Protein AF-A0A3C1RZP0-F1 (afdb_monomer_lite)

Sequence (61 aa):
MSTIINYENEVANQAQIRRATTEFINIVNDLWYDKSIELVLFRNPLVDKSASEVLNLISYA

Radius of gyration: 14.89 Å; chains: 1; bounding box: 32×13×49 Å

Secondary structure (DSSP, 8-state):
---HHHHHHHHHHHHHH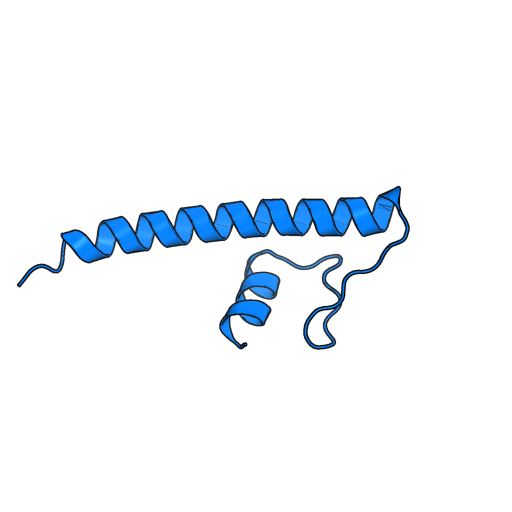HHHHHHHHHHHHHHHHHH----EETTEE-TT--HHHHHHHHHT-

Foldseek 3Di:
DPVPVVVVVVVVVVVVLLVVLVVVLVVQVCCCVVVVDWDAQPNRTSHPDDSVRVVVSVVVD

pLDDT: mean 87.81, std 11.98, range [46.78, 96.69]

Structure (mmCIF, N/CA/C/O backbone):
data_AF-A0A3C1RZP0-F1
#
_entry.id   AF-A0A3C1RZP0-F1
#
loop_
_atom_site.group_PDB
_atom_site.id
_atom_site.type_symbol
_atom_site.label_atom_id
_atom_site.label_alt_id
_atom_site.label_comp_id
_atom_site.label_asym_id
_atom_site.label_entity_id
_atom_site.label_seq_id
_atom_site.pdbx_PDB_ins_code
_atom_site.Cartn_x
_atom_site.Cartn_y
_atom_site.Cartn_z
_atom_site.occupancy
_atom_site.B_iso_or_equiv
_atom_site.auth_seq_id
_atom_site.auth_comp_id
_atom_site.auth_asym_id
_atom_site.auth_atom_id
_atom_site.pdbx_PDB_model_num
ATOM 1 N N . MET A 1 1 ? 14.877 3.537 -34.087 1.00 46.78 1 MET A N 1
ATOM 2 C CA . MET A 1 1 ? 15.398 2.485 -33.193 1.00 46.78 1 MET A CA 1
ATOM 3 C C . MET A 1 1 ? 16.049 3.181 -32.005 1.00 46.78 1 MET A C 1
ATOM 5 O O . MET A 1 1 ? 17.170 3.644 -32.141 1.00 46.78 1 MET A O 1
ATOM 9 N N . SER A 1 2 ? 15.318 3.325 -30.895 1.00 47.50 2 SER A N 1
ATOM 10 C CA . SER A 1 2 ? 15.800 3.958 -29.651 1.00 47.50 2 SER A CA 1
ATOM 11 C C . SER A 1 2 ? 15.185 3.239 -28.444 1.00 47.50 2 SER A C 1
ATOM 13 O O . SER A 1 2 ? 14.486 3.835 -27.637 1.00 47.50 2 SER A O 1
ATOM 15 N N . THR A 1 3 ? 15.354 1.920 -28.365 1.00 58.12 3 THR A N 1
ATOM 16 C CA . THR A 1 3 ? 14.752 1.074 -27.316 1.00 58.12 3 THR A CA 1
ATOM 17 C C . THR A 1 3 ? 15.464 1.190 -25.962 1.00 58.12 3 THR A C 1
ATOM 19 O O . THR A 1 3 ? 14.848 0.958 -24.930 1.00 58.12 3 THR A O 1
ATOM 22 N N . ILE A 1 4 ? 16.734 1.607 -25.945 1.00 59.41 4 ILE A N 1
ATOM 23 C CA . ILE A 1 4 ? 17.573 1.648 -24.732 1.00 59.41 4 ILE A CA 1
ATOM 24 C C . ILE A 1 4 ? 17.202 2.823 -23.812 1.00 59.41 4 ILE A C 1
ATOM 26 O O . ILE A 1 4 ? 17.133 2.652 -22.601 1.00 59.41 4 ILE A O 1
ATOM 30 N N . ILE A 1 5 ? 16.870 3.989 -24.383 1.00 58.12 5 ILE A N 1
ATOM 31 C CA . ILE A 1 5 ? 16.491 5.192 -23.616 1.00 58.12 5 ILE A CA 1
ATOM 32 C C . ILE A 1 5 ? 15.159 4.975 -22.874 1.00 58.12 5 ILE A C 1
ATOM 34 O O . ILE A 1 5 ? 14.895 5.622 -21.868 1.00 58.12 5 ILE A O 1
ATOM 38 N N . ASN A 1 6 ? 14.310 4.056 -23.343 1.00 75.25 6 ASN A N 1
ATOM 39 C CA . ASN A 1 6 ? 13.007 3.812 -22.728 1.00 75.25 6 ASN A CA 1
ATOM 40 C C . ASN A 1 6 ? 13.090 2.827 -21.548 1.00 75.25 6 ASN A C 1
ATOM 42 O O . ASN A 1 6 ? 12.471 3.055 -20.516 1.00 75.25 6 ASN A O 1
ATOM 46 N N . TYR A 1 7 ? 13.919 1.783 -21.653 1.00 81.56 7 TYR A N 1
ATOM 47 C CA . TYR A 1 7 ? 13.997 0.736 -20.627 1.00 81.56 7 TYR A CA 1
ATOM 48 C C . TYR A 1 7 ? 14.549 1.235 -19.283 1.00 81.56 7 TYR A C 1
ATOM 50 O O . TYR A 1 7 ? 13.959 0.971 -18.239 1.00 81.56 7 TYR A O 1
ATOM 58 N N . GLU A 1 8 ? 15.658 1.982 -19.280 1.00 85.75 8 GLU A N 1
ATOM 59 C CA . GLU A 1 8 ? 16.233 2.498 -18.025 1.00 85.75 8 GLU A CA 1
ATOM 60 C C . GLU A 1 8 ? 15.278 3.467 -17.317 1.00 85.75 8 GLU A C 1
ATOM 62 O O . GLU A 1 8 ? 15.129 3.421 -16.094 1.00 85.75 8 GLU A O 1
ATOM 67 N N . ASN A 1 9 ? 14.570 4.287 -18.096 1.00 88.00 9 ASN A N 1
ATOM 68 C CA . ASN A 1 9 ? 13.549 5.195 -17.587 1.00 88.00 9 ASN A CA 1
ATOM 69 C C . ASN A 1 9 ? 12.339 4.437 -17.019 1.00 88.00 9 ASN A C 1
ATOM 71 O O . ASN A 1 9 ? 11.841 4.794 -15.952 1.00 88.00 9 ASN A O 1
ATOM 75 N N . GLU A 1 10 ? 11.883 3.367 -17.674 1.00 86.19 10 GLU A N 1
ATOM 76 C CA . GLU A 1 10 ? 10.817 2.503 -17.153 1.00 86.19 10 GLU A CA 1
ATOM 77 C C . GLU A 1 10 ? 11.222 1.825 -15.839 1.00 86.19 10 GLU A C 1
ATOM 79 O O . GLU A 1 10 ? 10.440 1.818 -14.886 1.00 86.19 10 GLU A O 1
ATOM 84 N N . VAL A 1 11 ? 12.451 1.310 -15.743 1.00 88.56 11 VAL A N 1
ATOM 85 C CA . VAL A 1 11 ? 12.971 0.692 -14.513 1.00 88.56 11 VAL A CA 1
ATOM 86 C C . VAL A 1 11 ? 13.060 1.717 -13.378 1.00 88.56 11 VAL A C 1
ATOM 88 O O . VAL A 1 11 ? 12.634 1.430 -12.255 1.00 88.56 11 VAL A O 1
ATOM 91 N N . ALA A 1 12 ? 13.559 2.923 -13.660 1.00 90.75 12 ALA A N 1
ATOM 92 C CA . ALA A 1 12 ? 13.623 4.005 -12.681 1.00 90.75 12 ALA A CA 1
ATOM 93 C C . ALA A 1 12 ? 12.222 4.425 -12.200 1.00 90.75 12 ALA A C 1
ATOM 95 O O . ALA A 1 12 ? 11.995 4.536 -10.992 1.00 90.75 12 ALA A O 1
ATOM 96 N N . ASN A 1 13 ? 11.263 4.565 -13.120 1.00 90.75 13 ASN A N 1
ATOM 97 C CA . ASN A 1 13 ? 9.872 4.879 -12.796 1.00 90.75 13 ASN A CA 1
ATOM 98 C C . ASN A 1 13 ? 9.229 3.792 -11.931 1.00 90.75 13 ASN A C 1
ATOM 100 O O . ASN A 1 13 ? 8.604 4.104 -10.920 1.00 90.75 13 ASN A O 1
ATOM 104 N N . GLN A 1 14 ? 9.418 2.513 -12.262 1.00 88.19 14 GLN A N 1
ATOM 105 C CA . GLN A 1 14 ? 8.902 1.415 -11.442 1.00 88.19 14 GLN A CA 1
ATOM 106 C C . GLN A 1 14 ? 9.512 1.410 -10.037 1.00 88.19 14 GLN A C 1
ATOM 108 O O . GLN A 1 14 ? 8.803 1.169 -9.060 1.00 88.19 14 GLN A O 1
ATOM 113 N N . ALA A 1 15 ? 10.812 1.689 -9.912 1.00 91.62 15 ALA A N 1
ATOM 114 C CA . ALA A 1 15 ? 11.468 1.790 -8.613 1.00 91.62 15 ALA A CA 1
ATOM 115 C C . ALA A 1 15 ? 10.907 2.957 -7.786 1.00 91.62 15 ALA A C 1
ATOM 117 O O . ALA A 1 15 ? 10.642 2.791 -6.594 1.00 91.62 15 ALA A O 1
ATOM 118 N N . GLN A 1 16 ? 10.681 4.114 -8.413 1.00 94.12 16 GLN A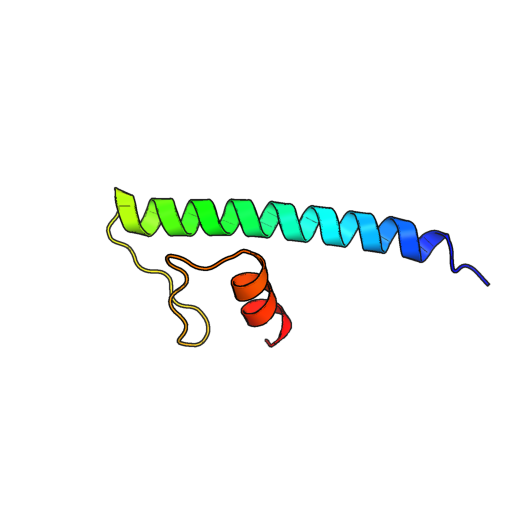 N 1
ATOM 119 C CA . GLN A 1 16 ? 10.076 5.275 -7.765 1.00 94.12 16 GLN A CA 1
ATOM 120 C C . GLN A 1 16 ? 8.636 4.995 -7.324 1.00 94.12 16 GLN A C 1
ATOM 122 O O . GLN A 1 16 ? 8.292 5.275 -6.178 1.00 94.12 16 GLN A O 1
ATOM 127 N N . ILE A 1 17 ? 7.822 4.387 -8.191 1.00 92.25 17 ILE A N 1
ATOM 128 C CA . ILE A 1 17 ? 6.440 4.004 -7.883 1.00 92.25 17 ILE A CA 1
ATOM 129 C C . ILE A 1 17 ? 6.413 3.055 -6.684 1.00 92.25 17 ILE A C 1
ATOM 131 O O . ILE A 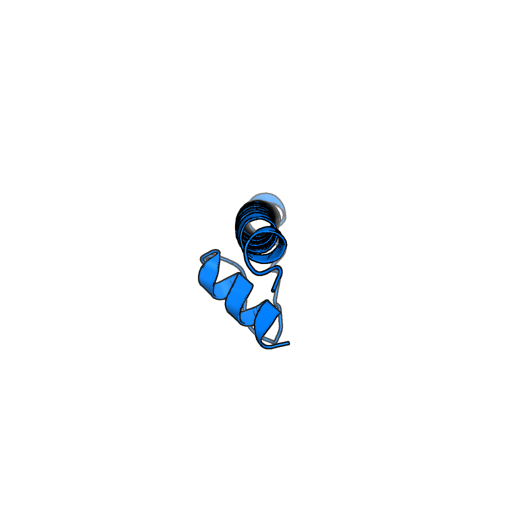1 17 ? 5.708 3.323 -5.717 1.00 92.25 17 ILE A O 1
ATOM 135 N N . ARG A 1 18 ? 7.239 2.000 -6.686 1.00 91.00 18 ARG A N 1
ATOM 136 C CA . ARG A 1 18 ? 7.317 1.047 -5.564 1.00 91.00 18 ARG A CA 1
ATOM 137 C C . ARG A 1 18 ? 7.679 1.729 -4.245 1.00 91.00 18 ARG A C 1
ATOM 139 O O . ARG A 1 18 ? 7.095 1.393 -3.221 1.00 91.00 18 ARG A O 1
ATOM 146 N N . ARG A 1 19 ? 8.616 2.684 -4.258 1.00 93.88 19 ARG A N 1
ATOM 147 C CA . ARG A 1 19 ? 8.985 3.460 -3.059 1.00 93.88 19 ARG A CA 1
ATOM 148 C C . ARG A 1 19 ? 7.823 4.315 -2.562 1.00 93.88 19 ARG A C 1
ATOM 150 O O . ARG A 1 19 ? 7.481 4.227 -1.388 1.00 93.88 19 ARG A O 1
ATOM 157 N N . ALA A 1 20 ? 7.184 5.062 -3.461 1.00 94.88 20 ALA A N 1
ATOM 158 C CA . ALA A 1 20 ? 6.033 5.895 -3.129 1.00 94.88 20 ALA A CA 1
ATOM 159 C C . ALA A 1 20 ? 4.862 5.065 -2.574 1.00 94.88 20 ALA A C 1
ATOM 161 O O . ALA A 1 20 ? 4.203 5.485 -1.628 1.00 94.88 20 ALA A O 1
ATOM 162 N N . THR A 1 21 ? 4.625 3.860 -3.103 1.00 94.25 21 THR A N 1
ATOM 163 C CA . THR A 1 21 ? 3.603 2.950 -2.568 1.00 94.25 21 THR A CA 1
ATOM 164 C C . THR A 1 21 ? 3.928 2.484 -1.152 1.00 94.25 21 THR A C 1
ATOM 166 O O . THR A 1 21 ? 3.032 2.435 -0.315 1.00 94.25 21 THR A O 1
ATOM 169 N N . THR A 1 22 ? 5.188 2.159 -0.858 1.00 94.38 22 THR A N 1
ATOM 170 C CA . THR A 1 22 ? 5.596 1.781 0.504 1.00 94.38 22 THR A CA 1
ATOM 171 C C . THR A 1 22 ? 5.393 2.934 1.486 1.00 94.38 22 THR A C 1
ATOM 173 O O . THR A 1 22 ? 4.851 2.723 2.567 1.00 94.38 22 THR A O 1
ATOM 176 N N . GLU A 1 23 ? 5.773 4.157 1.108 1.00 95.88 23 GLU A N 1
ATOM 177 C CA . GLU A 1 23 ? 5.527 5.350 1.930 1.00 95.88 23 GLU A CA 1
ATOM 178 C C . GLU A 1 23 ? 4.030 5.586 2.151 1.00 95.88 23 GLU A C 1
ATOM 180 O O . GLU A 1 23 ? 3.598 5.840 3.272 1.00 95.88 23 GLU A O 1
ATOM 185 N N . PHE A 1 24 ? 3.223 5.425 1.104 1.00 95.19 24 PHE A N 1
ATOM 186 C CA . PHE A 1 24 ? 1.773 5.522 1.199 1.00 95.19 24 PHE A CA 1
ATOM 187 C C . PHE A 1 24 ? 1.171 4.484 2.159 1.00 95.19 24 PHE A C 1
ATOM 189 O O . PHE A 1 24 ? 0.324 4.837 2.976 1.00 95.19 24 PHE A O 1
ATOM 196 N N . ILE A 1 25 ? 1.630 3.228 2.119 1.00 94.75 25 ILE A N 1
ATOM 197 C CA . ILE A 1 25 ? 1.185 2.183 3.057 1.00 94.75 25 ILE A CA 1
ATOM 198 C C . ILE A 1 25 ? 1.549 2.541 4.498 1.00 94.75 25 ILE A C 1
ATOM 200 O O . ILE A 1 25 ? 0.725 2.361 5.391 1.00 94.75 25 ILE A O 1
ATOM 204 N N . ASN A 1 26 ? 2.743 3.089 4.736 1.00 95.19 26 ASN A N 1
ATOM 205 C CA . ASN A 1 26 ? 3.130 3.540 6.073 1.00 95.19 26 ASN A CA 1
ATOM 206 C C . ASN A 1 26 ? 2.186 4.634 6.584 1.00 95.19 26 ASN A C 1
ATOM 208 O O . ASN A 1 26 ? 1.694 4.525 7.698 1.00 95.19 26 ASN A O 1
ATOM 212 N N . ILE A 1 27 ? 1.838 5.616 5.746 1.00 95.94 27 ILE A N 1
ATOM 213 C CA . ILE A 1 27 ? 0.866 6.658 6.110 1.00 95.94 27 ILE A CA 1
ATOM 214 C C . ILE A 1 27 ? -0.500 6.046 6.447 1.00 95.94 27 ILE A C 1
ATOM 216 O O . ILE A 1 27 ? -1.126 6.445 7.425 1.00 95.94 27 ILE A O 1
ATOM 220 N N . VAL A 1 28 ? -0.976 5.078 5.655 1.00 95.62 28 VAL A N 1
ATOM 221 C CA . VAL A 1 28 ? -2.238 4.373 5.938 1.00 95.62 28 VAL A CA 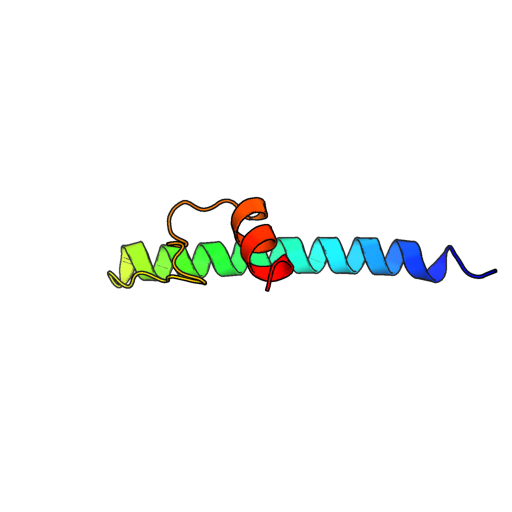1
ATOM 222 C C . VAL A 1 28 ? -2.179 3.672 7.296 1.00 95.62 28 VAL A C 1
ATOM 224 O O . VAL A 1 28 ? -3.130 3.768 8.071 1.00 95.62 28 VAL A O 1
ATOM 227 N N . ASN A 1 29 ? -1.063 3.010 7.603 1.00 94.38 29 ASN A N 1
ATOM 228 C CA . ASN A 1 29 ? -0.865 2.351 8.888 1.00 94.38 29 ASN A CA 1
ATOM 229 C C . ASN A 1 29 ? -0.847 3.369 10.036 1.00 94.38 29 ASN A C 1
ATOM 231 O O . ASN A 1 29 ? -1.583 3.190 11.002 1.00 94.38 29 ASN A O 1
ATOM 235 N N . ASP A 1 30 ? -0.099 4.466 9.910 1.00 96.12 30 ASP A N 1
ATOM 236 C CA . ASP A 1 30 ? -0.040 5.527 10.923 1.00 96.12 30 ASP A CA 1
ATOM 237 C C . ASP A 1 30 ? -1.436 6.111 11.201 1.00 96.12 30 ASP A C 1
ATOM 239 O O . ASP A 1 30 ? -1.831 6.315 12.349 1.00 96.12 30 ASP A O 1
ATOM 243 N N . LEU A 1 31 ? -2.237 6.338 10.155 1.00 96.44 31 LEU A N 1
ATOM 244 C CA . LEU A 1 31 ? -3.620 6.799 10.297 1.00 96.44 31 LEU A CA 1
ATOM 245 C C . LEU A 1 31 ? -4.489 5.796 11.066 1.00 96.44 31 LEU A C 1
ATOM 247 O 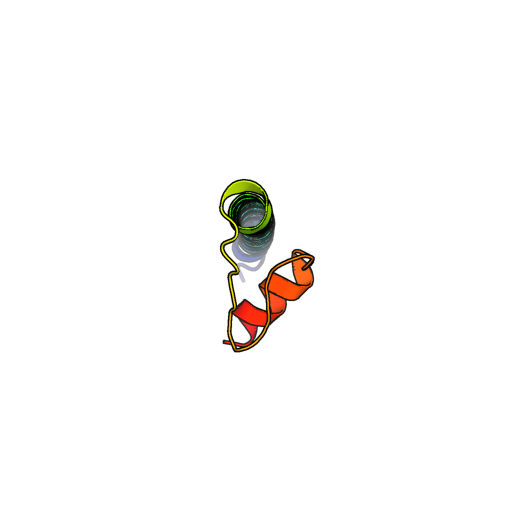O . LEU A 1 31 ? -5.264 6.203 11.939 1.00 96.44 31 LEU A O 1
ATOM 251 N N . TRP A 1 32 ? -4.355 4.503 10.770 1.00 96.56 32 TRP A N 1
ATOM 252 C CA . TRP A 1 32 ? -5.152 3.459 11.407 1.00 96.56 32 TRP A CA 1
ATOM 253 C C . TRP A 1 32 ? -4.756 3.256 12.875 1.00 96.56 32 TRP A C 1
ATOM 255 O O . TRP A 1 32 ? -5.623 3.296 13.749 1.00 96.56 32 TRP A O 1
ATOM 265 N N . TYR A 1 33 ? -3.456 3.109 13.158 1.00 93.88 33 TYR A N 1
ATOM 266 C CA . TYR A 1 33 ? -2.945 2.824 14.502 1.00 93.88 33 TYR A CA 1
ATOM 267 C C . TYR A 1 33 ? -2.987 4.048 15.428 1.00 93.88 33 TYR A C 1
ATOM 269 O O . TYR A 1 33 ? -3.465 3.929 16.556 1.00 93.88 33 TYR A O 1
ATOM 277 N N . ASP A 1 34 ? -2.549 5.226 14.969 1.00 96.69 34 ASP A N 1
ATOM 278 C CA . ASP A 1 34 ? -2.408 6.395 15.852 1.00 96.69 34 ASP A CA 1
ATOM 279 C C . ASP A 1 34 ? -3.671 7.248 15.922 1.00 96.69 34 ASP A C 1
ATOM 281 O O . ASP A 1 34 ? -3.914 7.939 16.915 1.00 96.69 34 ASP A O 1
ATOM 285 N N . LYS A 1 35 ? -4.457 7.271 14.840 1.00 96.00 35 LYS A N 1
ATOM 286 C CA . LYS A 1 35 ? -5.593 8.196 14.705 1.00 96.00 35 LYS A CA 1
ATOM 287 C C . LYS A 1 35 ? -6.942 7.497 14.604 1.00 96.00 35 LYS A C 1
ATOM 289 O O . LYS A 1 35 ? -7.954 8.193 14.590 1.00 96.00 35 LYS A O 1
ATOM 294 N N . SER A 1 36 ? -6.976 6.161 14.563 1.00 95.25 36 SER A N 1
ATOM 295 C CA . SER A 1 36 ? -8.207 5.387 14.340 1.00 95.25 36 SER A CA 1
ATOM 296 C C . SER A 1 36 ? -8.955 5.826 13.070 1.00 95.25 36 SER A C 1
ATOM 298 O O . SER A 1 36 ? -10.185 5.829 13.030 1.00 95.25 36 SER A O 1
ATOM 300 N N . ILE A 1 37 ? -8.210 6.236 12.036 1.00 95.81 37 ILE A N 1
ATOM 301 C CA . ILE A 1 37 ? -8.744 6.641 10.734 1.00 95.81 37 ILE A CA 1
ATOM 302 C C . ILE A 1 37 ? -8.500 5.505 9.743 1.00 95.81 37 ILE A C 1
ATOM 304 O O . ILE A 1 37 ? -7.359 5.139 9.473 1.00 95.81 37 ILE A O 1
ATOM 308 N N . GLU A 1 38 ? -9.573 4.979 9.161 1.00 94.75 38 GLU A N 1
ATOM 309 C CA . GLU A 1 38 ? -9.500 3.967 8.110 1.00 94.75 38 GLU A CA 1
ATOM 310 C C . GLU A 1 38 ? -9.556 4.613 6.723 1.00 94.75 38 GLU A C 1
ATOM 312 O O . GLU A 1 38 ? -10.432 5.432 6.436 1.00 94.75 38 GLU A O 1
ATOM 317 N N . LEU A 1 39 ? -8.630 4.219 5.845 1.00 94.19 39 LEU A N 1
ATOM 318 C CA . LEU A 1 39 ? -8.606 4.666 4.458 1.00 94.19 39 LEU A CA 1
ATOM 319 C C . LEU A 1 39 ? -9.102 3.554 3.528 1.00 94.19 39 LEU A C 1
ATOM 321 O O . LEU A 1 39 ? -8.616 2.422 3.567 1.00 94.19 39 LEU A O 1
ATOM 325 N N . VAL A 1 40 ? -10.072 3.892 2.677 1.00 92.88 40 VAL A N 1
ATOM 326 C CA . VAL A 1 40 ? -10.737 2.960 1.758 1.00 92.88 40 VAL A CA 1
ATOM 327 C C . VAL A 1 40 ? -10.670 3.525 0.339 1.00 92.88 40 VAL A C 1
ATOM 329 O O . VAL A 1 40 ? -11.176 4.618 0.085 1.00 92.88 40 VAL A O 1
ATOM 332 N N . LEU A 1 41 ? -10.091 2.775 -0.603 1.00 91.25 41 LEU A N 1
ATOM 333 C CA . LEU A 1 41 ? -10.076 3.113 -2.035 1.00 91.25 41 LEU A CA 1
ATOM 334 C C . LE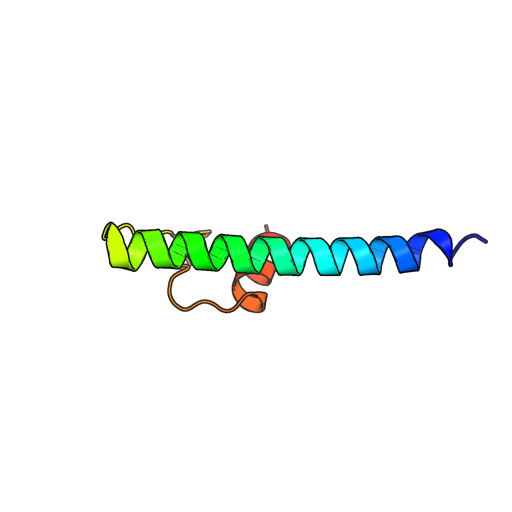U A 1 41 ? -10.903 2.103 -2.824 1.00 91.25 41 LEU A C 1
ATOM 336 O O . LEU A 1 41 ? -10.734 0.898 -2.676 1.00 91.25 41 LEU A O 1
ATOM 340 N N . PHE A 1 42 ? -11.808 2.582 -3.679 1.00 89.62 42 PHE A N 1
ATOM 341 C CA . PHE A 1 42 ? -12.645 1.723 -4.533 1.00 89.62 42 PHE A CA 1
ATOM 342 C C . PHE A 1 42 ? -13.382 0.609 -3.768 1.00 89.62 42 PHE A C 1
ATOM 344 O O . PHE A 1 42 ? -13.521 -0.502 -4.267 1.00 89.62 42 PHE A O 1
ATOM 351 N N . ARG A 1 43 ? -13.864 0.906 -2.550 1.00 90.12 43 ARG A N 1
ATOM 352 C CA . ARG A 1 43 ? -14.484 -0.062 -1.616 1.00 90.12 43 ARG A CA 1
ATOM 353 C C . ARG A 1 43 ? -13.533 -1.147 -1.081 1.00 90.12 43 ARG A C 1
ATOM 355 O O . ARG A 1 43 ? -14.003 -2.147 -0.550 1.00 90.12 43 ARG A O 1
ATOM 362 N N . ASN A 1 44 ? -12.223 -0.942 -1.183 1.00 91.38 44 ASN A N 1
ATOM 363 C CA . ASN A 1 44 ? -11.197 -1.802 -0.605 1.00 91.38 44 ASN A CA 1
ATOM 364 C C . ASN A 1 44 ? -10.511 -1.064 0.555 1.00 91.38 44 ASN A C 1
ATOM 366 O O . ASN A 1 44 ? -9.890 -0.021 0.318 1.00 91.38 44 ASN A O 1
ATOM 370 N N . PRO A 1 45 ? -10.619 -1.565 1.796 1.00 93.38 45 PRO A N 1
ATOM 371 C CA . PRO A 1 45 ? -9.793 -1.102 2.903 1.00 93.38 45 PRO A CA 1
ATOM 372 C C . PRO A 1 45 ? -8.313 -1.275 2.576 1.00 93.38 45 PRO A C 1
ATOM 374 O O . PRO A 1 45 ? -7.913 -2.302 2.020 1.00 93.38 45 PRO A O 1
ATOM 377 N N . LEU A 1 46 ? -7.514 -0.262 2.903 1.00 94.38 46 LEU A N 1
ATOM 378 C CA . LEU A 1 46 ? -6.078 -0.265 2.617 1.00 94.38 46 LEU A CA 1
ATOM 379 C C . LEU A 1 46 ? -5.214 -0.722 3.792 1.00 94.38 46 LEU A C 1
ATOM 381 O O . LEU A 1 46 ? -4.008 -0.885 3.625 1.00 94.38 46 LEU A O 1
ATOM 385 N N . VAL A 1 47 ? -5.817 -0.935 4.963 1.00 93.06 47 VAL A N 1
ATOM 386 C CA . VAL A 1 47 ? -5.126 -1.527 6.110 1.00 93.06 47 VAL A CA 1
ATOM 387 C C . VAL A 1 47 ? -4.691 -2.955 5.771 1.00 93.06 47 VAL A C 1
ATOM 389 O O . VAL A 1 47 ? -5.427 -3.686 5.108 1.00 93.06 47 VAL A O 1
ATOM 392 N N . ASP A 1 48 ? -3.492 -3.339 6.209 1.00 90.25 48 ASP A N 1
ATOM 393 C CA . ASP A 1 48 ? -2.925 -4.681 5.989 1.00 90.25 48 ASP A CA 1
ATOM 394 C C . ASP A 1 48 ? -2.814 -5.089 4.500 1.00 90.25 48 ASP A C 1
ATOM 396 O O . ASP A 1 48 ? -2.867 -6.265 4.138 1.00 90.25 48 ASP A O 1
ATOM 400 N N . LYS A 1 49 ? -2.672 -4.107 3.597 1.00 92.19 49 LYS A N 1
ATOM 401 C CA . LYS A 1 49 ? -2.458 -4.344 2.162 1.00 92.19 49 LYS A CA 1
ATOM 402 C C . LYS A 1 49 ? -0.992 -4.259 1.775 1.00 92.19 49 LYS A C 1
ATOM 404 O O . LYS A 1 49 ? -0.275 -3.333 2.150 1.00 92.19 49 LYS A O 1
ATOM 409 N N . SER A 1 50 ? -0.554 -5.209 0.952 1.00 91.62 50 SER A N 1
ATOM 410 C CA . SER A 1 50 ? 0.779 -5.182 0.353 1.00 91.62 50 SER A CA 1
ATOM 411 C C . SER A 1 50 ? 0.897 -4.102 -0.729 1.00 91.62 50 SER A C 1
ATOM 413 O O . SER A 1 50 ? -0.087 -3.707 -1.358 1.00 91.62 50 SER A O 1
ATOM 415 N N . ALA A 1 51 ? 2.129 -3.672 -1.023 1.00 89.75 51 ALA A N 1
ATOM 416 C CA . ALA A 1 51 ? 2.399 -2.699 -2.088 1.00 89.75 51 ALA A CA 1
ATOM 417 C C . ALA A 1 51 ? 1.829 -3.132 -3.447 1.00 89.75 51 ALA A C 1
ATOM 419 O O . ALA A 1 51 ? 1.294 -2.309 -4.183 1.00 89.75 51 ALA A O 1
ATOM 420 N N . SER A 1 52 ? 1.888 -4.427 -3.766 1.00 90.56 52 SER A N 1
ATOM 421 C CA . SER A 1 52 ? 1.328 -4.965 -5.009 1.00 90.56 52 SER A CA 1
ATOM 422 C C . SER A 1 52 ? -0.197 -4.861 -5.058 1.00 90.56 52 SER A C 1
ATOM 424 O O . SER A 1 52 ? -0.744 -4.523 -6.102 1.00 90.56 52 SER A O 1
ATOM 426 N N . GLU A 1 53 ? -0.895 -5.128 -3.950 1.00 91.69 53 GLU A N 1
ATOM 427 C CA . GLU A 1 53 ? -2.357 -4.992 -3.890 1.00 91.69 53 GLU A CA 1
ATOM 428 C C . GLU A 1 53 ? -2.786 -3.536 -4.052 1.00 91.69 53 GLU A C 1
ATOM 430 O O . GLU A 1 53 ? -3.671 -3.246 -4.853 1.00 91.69 53 GLU A O 1
ATOM 435 N N . VAL A 1 54 ? -2.121 -2.617 -3.347 1.00 91.75 54 VAL A N 1
ATOM 436 C CA . VAL A 1 54 ? -2.387 -1.178 -3.467 1.00 91.75 54 VAL A CA 1
ATOM 437 C C . VAL A 1 54 ? -2.120 -0.692 -4.892 1.00 91.75 54 VAL A C 1
ATOM 439 O O . VAL A 1 54 ? -2.944 0.020 -5.462 1.00 91.75 54 VAL A O 1
ATOM 442 N N . LEU A 1 55 ? -1.009 -1.113 -5.502 1.00 91.62 55 LEU A N 1
ATOM 443 C CA . LEU A 1 55 ? -0.700 -0.767 -6.889 1.00 91.62 55 LEU A CA 1
ATOM 444 C C . LEU A 1 55 ? -1.734 -1.313 -7.867 1.00 91.62 55 LEU A C 1
ATOM 446 O O . LEU A 1 55 ? -2.167 -0.573 -8.742 1.00 91.62 55 LEU A O 1
ATOM 450 N N . ASN A 1 56 ? -2.176 -2.559 -7.699 1.00 91.00 56 ASN A N 1
ATOM 451 C CA . ASN A 1 56 ? -3.207 -3.142 -8.555 1.00 91.00 56 ASN A CA 1
ATOM 452 C C . ASN A 1 56 ? -4.530 -2.370 -8.469 1.00 91.00 56 ASN A C 1
ATOM 454 O O . ASN A 1 56 ? -5.187 -2.186 -9.490 1.00 91.00 56 ASN A O 1
ATOM 458 N N . LEU A 1 57 ? -4.904 -1.884 -7.282 1.00 88.50 57 LEU A N 1
ATOM 459 C CA . LEU A 1 57 ? -6.097 -1.050 -7.108 1.00 88.50 57 LEU A CA 1
ATOM 460 C C . LEU A 1 57 ? -5.982 0.295 -7.838 1.00 88.50 57 LEU A C 1
ATOM 462 O O . LEU A 1 57 ? -6.978 0.784 -8.359 1.00 88.50 57 LEU A O 1
ATOM 466 N N . ILE A 1 58 ? -4.783 0.881 -7.883 1.00 85.38 58 ILE A N 1
ATOM 467 C CA . ILE A 1 58 ? -4.525 2.163 -8.554 1.00 85.38 58 ILE A CA 1
ATOM 468 C C . ILE A 1 58 ? -4.400 1.982 -10.070 1.00 85.38 58 ILE A C 1
ATOM 470 O O . ILE A 1 58 ? -4.942 2.780 -10.817 1.00 85.38 58 ILE A O 1
ATOM 474 N N . SER A 1 59 ? -3.705 0.944 -10.541 1.00 82.56 59 SER A N 1
ATOM 475 C CA . SER A 1 59 ? -3.516 0.683 -11.976 1.00 82.56 59 SER A CA 1
ATOM 476 C C . SER A 1 59 ? -4.782 0.203 -12.687 1.00 82.56 59 SER A C 1
ATOM 478 O O . SER A 1 59 ? -4.843 0.266 -13.911 1.00 82.56 59 SER A O 1
ATOM 480 N N . TYR A 1 60 ? -5.761 -0.316 -11.943 1.00 69.75 60 TYR A N 1
ATOM 481 C CA . TYR A 1 60 ? -7.064 -0.699 -12.486 1.00 69.75 60 TYR A CA 1
ATOM 482 C C . TYR A 1 60 ? -8.030 0.494 -12.632 1.00 69.75 60 TYR A C 1
ATOM 484 O O . TYR A 1 60 ? -9.046 0.366 -13.316 1.00 69.75 60 TYR A O 1
ATOM 492 N N . ALA A 1 61 ? -7.731 1.627 -11.986 1.00 60.06 61 ALA A N 1
ATOM 493 C CA . ALA A 1 61 ? -8.517 2.859 -12.047 1.00 60.06 61 ALA A CA 1
ATOM 494 C C . ALA A 1 61 ? -8.085 3.759 -13.212 1.00 60.06 61 ALA A C 1
ATOM 496 O O . ALA A 1 61 ? -8.991 4.384 -13.810 1.00 60.06 61 ALA A O 1
#